Protein AF-A0A2V7YNK2-F1 (afdb_monomer_lite)

Radius of gyration: 13.82 Å; chains: 1; bounding box: 32×31×37 Å

Secondary structure (DSSP, 8-state):
-B--EE--HHHHHHHHHHHHHHHHS-S-EEEEEE-TTEEE--HHHHHHHHHHHTTS-EEEEEEES--HHHHHHHHHHHHHHHHT--SS----EEEESSHHHHHHHHHHHHHHHHHHT-

Foldseek 3Di:
DEDAEEQDLVNLQVVLVVQVVVQVVDPEEEEEYEDQHPHYYDPNSLVSNLVRLLPHRYQEYEYENHDPVRLVSCCVSNVSSQVNDDDDRGYYYHYDHHPVVSVVVRVVSVVVVVVVVD

Sequence (118 aa):
MRLQGTVTVEEAKSINEAHLEYAQDVSHFFYMINLEDLGDLPAAARREASSVLKVLPVRGTVVCNAPLRAKVLAKLLLTAASLFRKGEEGNPILFADSEEEARALIDKRRQHVREAAA

pLDDT: mean 91.76, std 8.7, range [53.31, 98.25]

Structure (mmCIF, N/CA/C/O backbone):
data_AF-A0A2V7YNK2-F1
#
_entry.id   AF-A0A2V7YNK2-F1
#
loop_
_atom_site.group_PDB
_atom_site.id
_atom_site.type_symbol
_atom_site.label_atom_id
_atom_site.label_alt_id
_atom_site.label_comp_id
_atom_site.label_asym_id
_atom_site.label_entity_id
_atom_site.label_seq_id
_atom_site.pdbx_PDB_ins_code
_atom_site.Cartn_x
_atom_site.Cartn_y
_atom_site.Cartn_z
_atom_site.occupancy
_atom_site.B_iso_or_equiv
_atom_site.auth_seq_id
_atom_site.auth_comp_id
_atom_site.auth_asym_id
_atom_site.auth_atom_id
_atom_site.pdbx_PDB_model_num
ATOM 1 N N . MET A 1 1 ? -6.328 -1.332 -4.380 1.00 93.19 1 MET A N 1
ATOM 2 C CA . MET A 1 1 ? -7.271 -1.566 -3.263 1.00 93.19 1 MET A CA 1
ATOM 3 C C . MET A 1 1 ? -7.750 -0.227 -2.711 1.00 93.19 1 MET A C 1
ATOM 5 O O . MET A 1 1 ? -7.028 0.755 -2.862 1.00 93.19 1 MET A O 1
ATOM 9 N N . ARG A 1 2 ? -8.911 -0.185 -2.051 1.00 95.94 2 ARG A N 1
ATOM 10 C CA . ARG A 1 2 ? -9.391 0.976 -1.282 1.00 95.94 2 ARG A CA 1
ATOM 11 C C . ARG A 1 2 ? -9.660 0.527 0.153 1.00 95.94 2 ARG A C 1
ATOM 13 O O . ARG A 1 2 ? -10.288 -0.511 0.329 1.00 95.94 2 ARG A O 1
ATOM 20 N N . LEU A 1 3 ? -9.172 1.276 1.139 1.00 95.62 3 LEU A N 1
ATOM 21 C CA . LEU A 1 3 ? -9.440 1.030 2.560 1.00 95.62 3 LEU A CA 1
ATOM 22 C C . LEU A 1 3 ? -10.319 2.159 3.094 1.00 95.62 3 LEU A C 1
ATOM 24 O O . LEU A 1 3 ? -10.029 3.327 2.843 1.00 95.62 3 LEU A O 1
ATOM 28 N N . GLN A 1 4 ? -11.390 1.803 3.799 1.00 95.62 4 GLN A N 1
ATOM 29 C CA . GLN A 1 4 ? -12.392 2.747 4.292 1.00 95.62 4 GLN A CA 1
ATOM 30 C C . GLN A 1 4 ? -12.745 2.420 5.741 1.00 95.62 4 GLN A C 1
ATOM 32 O O . GLN A 1 4 ? -12.790 1.251 6.118 1.00 95.62 4 GLN A O 1
ATOM 37 N N . GLY A 1 5 ? -13.006 3.449 6.544 1.00 96.50 5 GLY A N 1
ATOM 38 C CA . GLY A 1 5 ? -13.338 3.295 7.955 1.00 96.50 5 GLY A CA 1
ATOM 39 C C . GLY A 1 5 ? -12.171 2.765 8.788 1.00 96.50 5 GLY A C 1
ATOM 40 O O . GLY A 1 5 ? -10.999 3.008 8.486 1.00 96.50 5 GLY A O 1
ATOM 41 N N . THR A 1 6 ? -12.497 2.083 9.881 1.00 96.75 6 THR A N 1
ATOM 42 C CA . THR A 1 6 ? -11.504 1.450 10.751 1.00 96.75 6 THR A CA 1
ATOM 43 C C . THR A 1 6 ? -11.227 0.039 10.266 1.00 96.75 6 THR A C 1
ATOM 45 O O . THR A 1 6 ? -12.121 -0.796 10.307 1.00 96.75 6 THR A O 1
ATOM 48 N N . VAL A 1 7 ? -9.983 -0.236 9.875 1.00 96.56 7 VAL A N 1
ATOM 49 C CA . VAL A 1 7 ? -9.569 -1.579 9.454 1.00 96.56 7 VAL A CA 1
ATOM 50 C C . VAL A 1 7 ? -9.301 -2.437 10.688 1.00 96.56 7 VAL A C 1
ATOM 52 O O . VAL A 1 7 ? -8.388 -2.163 11.472 1.00 96.56 7 VAL A O 1
ATOM 55 N N . THR A 1 8 ? -10.100 -3.478 10.863 1.00 97.19 8 THR A N 1
ATOM 56 C CA . THR A 1 8 ? -9.999 -4.454 11.953 1.00 97.19 8 THR A CA 1
ATOM 57 C C . THR A 1 8 ? -8.810 -5.403 11.771 1.00 97.19 8 THR A C 1
ATOM 59 O O . THR A 1 8 ? -8.127 -5.413 10.743 1.00 97.19 8 THR A O 1
ATOM 62 N N . VAL A 1 9 ? -8.517 -6.211 12.794 1.00 97.38 9 VAL A N 1
ATOM 63 C CA . VAL A 1 9 ? -7.454 -7.226 12.707 1.00 97.38 9 VAL A CA 1
ATOM 64 C C . VAL A 1 9 ? -7.853 -8.328 11.728 1.00 97.38 9 VAL A C 1
ATOM 66 O O . VAL A 1 9 ? -7.021 -8.801 10.961 1.00 97.38 9 VAL A O 1
ATOM 69 N N . GLU A 1 10 ? -9.122 -8.715 11.738 1.00 97.69 10 GLU A N 1
ATOM 70 C CA . GLU A 1 10 ? -9.706 -9.749 10.889 1.00 97.69 10 GLU A CA 1
ATOM 71 C C . GLU A 1 10 ? -9.677 -9.331 9.415 1.00 97.69 10 GLU A C 1
ATOM 73 O O . GLU A 1 10 ? -9.275 -10.115 8.553 1.00 97.69 10 GLU A O 1
ATOM 78 N N . GLU A 1 11 ? -10.004 -8.071 9.121 1.00 97.50 11 GLU A N 1
ATOM 79 C CA . GLU A 1 11 ? -9.855 -7.511 7.774 1.00 97.50 11 GLU A CA 1
ATOM 80 C C . GLU A 1 11 ? -8.385 -7.440 7.365 1.00 97.50 11 GLU A C 1
ATOM 82 O O . GLU A 1 11 ? -8.050 -7.822 6.248 1.00 97.50 11 GLU A O 1
ATOM 87 N N . ALA A 1 12 ? -7.484 -7.018 8.260 1.00 96.38 12 ALA A N 1
ATOM 88 C CA . ALA A 1 12 ? -6.052 -7.002 7.965 1.00 96.38 12 ALA A CA 1
ATOM 89 C C . ALA A 1 12 ? -5.511 -8.405 7.631 1.00 96.38 12 ALA A C 1
ATOM 91 O O . ALA A 1 12 ? -4.729 -8.535 6.690 1.00 96.38 12 ALA A O 1
ATOM 92 N N . LYS A 1 13 ? -5.964 -9.450 8.339 1.00 97.06 13 LYS A N 1
ATOM 93 C CA . LYS A 1 13 ? -5.640 -10.855 8.032 1.00 97.06 13 LYS A CA 1
ATOM 94 C C . LYS A 1 13 ? -6.187 -11.282 6.677 1.00 97.06 13 LYS A C 1
ATOM 96 O O . LYS A 1 13 ? -5.432 -11.783 5.855 1.00 97.06 13 LYS A O 1
ATOM 101 N N . SER A 1 14 ? -7.461 -11.003 6.416 1.00 97.25 14 SER A N 1
ATOM 102 C CA . SER A 1 14 ? -8.110 -11.362 5.147 1.00 97.25 14 SER A CA 1
ATOM 103 C C . SER A 1 14 ? -7.417 -10.689 3.954 1.00 97.25 14 SER A C 1
ATOM 105 O O . SER A 1 14 ? -7.164 -11.307 2.923 1.00 97.25 14 SER A O 1
ATOM 107 N N . ILE A 1 15 ? -7.039 -9.417 4.111 1.00 95.81 15 ILE A N 1
ATOM 108 C CA . ILE A 1 15 ? -6.264 -8.663 3.121 1.00 95.81 15 ILE A CA 1
ATOM 109 C C . ILE A 1 15 ? -4.880 -9.296 2.926 1.00 95.81 15 ILE A C 1
ATOM 111 O O . ILE A 1 15 ? -4.407 -9.425 1.799 1.00 95.81 15 ILE A O 1
ATOM 115 N N . ASN A 1 16 ? -4.205 -9.670 4.010 1.00 95.44 16 ASN A N 1
ATOM 116 C CA . ASN A 1 16 ? -2.901 -10.324 3.966 1.00 95.44 16 ASN A CA 1
ATOM 117 C C . ASN A 1 16 ? -2.946 -11.675 3.241 1.00 95.44 16 ASN A C 1
ATOM 119 O O . ASN A 1 16 ? -2.093 -11.928 2.393 1.00 95.44 16 ASN A O 1
ATOM 123 N N . GLU A 1 17 ? -3.941 -12.506 3.541 1.00 97.12 17 GLU A N 1
ATOM 124 C CA . GLU A 1 17 ? -4.169 -13.798 2.890 1.00 97.12 17 GLU A CA 1
ATOM 125 C C . GLU A 1 17 ? -4.372 -13.622 1.383 1.00 97.12 17 GLU A C 1
ATOM 127 O O . GLU A 1 17 ? -3.651 -14.239 0.601 1.00 97.12 17 GLU A O 1
ATOM 132 N N . ALA A 1 18 ? -5.232 -12.685 0.972 1.00 95.81 18 ALA A N 1
ATOM 133 C CA . ALA A 1 18 ? -5.457 -12.388 -0.443 1.00 95.81 18 ALA A CA 1
ATOM 134 C C . ALA A 1 18 ? -4.178 -11.922 -1.166 1.00 95.81 18 ALA A C 1
ATOM 136 O O . ALA A 1 18 ? -3.941 -12.272 -2.322 1.00 95.81 18 ALA A O 1
ATOM 137 N N . HIS A 1 19 ? -3.321 -11.141 -0.499 1.00 95.44 19 HIS A N 1
ATOM 138 C CA . HIS A 1 19 ? -2.040 -10.740 -1.085 1.00 95.44 19 HIS A CA 1
ATOM 139 C C . HIS A 1 19 ? -1.041 -11.888 -1.187 1.00 95.44 19 HIS A C 1
ATOM 141 O O . HIS A 1 19 ? -0.284 -11.931 -2.154 1.00 95.44 19 HIS A O 1
ATOM 147 N N . LEU A 1 20 ? -1.000 -12.777 -0.193 1.00 95.50 20 LEU A N 1
ATOM 148 C CA . LEU A 1 20 ? -0.128 -13.950 -0.210 1.00 95.50 20 LEU A CA 1
ATOM 149 C C . LEU A 1 20 ? -0.545 -14.930 -1.302 1.00 95.50 20 LEU A C 1
ATOM 151 O O . LEU A 1 20 ? 0.327 -15.442 -1.992 1.00 95.50 20 LEU A O 1
ATOM 155 N N . GLU A 1 21 ? -1.847 -15.159 -1.468 1.00 96.62 21 GLU A N 1
ATOM 156 C CA . GLU A 1 21 ? -2.399 -15.977 -2.548 1.00 96.62 21 GLU A CA 1
ATOM 157 C C . GLU A 1 21 ? -2.022 -15.386 -3.908 1.00 96.62 21 GLU A C 1
ATOM 159 O O . GLU A 1 21 ? -1.348 -16.040 -4.696 1.00 96.62 21 GLU A O 1
ATOM 164 N N . TYR A 1 22 ? -2.309 -14.100 -4.131 1.00 94.81 22 TYR A N 1
ATOM 165 C CA . TYR A 1 22 ? -1.953 -13.424 -5.380 1.00 94.81 22 TYR A CA 1
ATOM 166 C C . TYR A 1 22 ? -0.444 -13.447 -5.679 1.00 94.81 22 TYR A C 1
ATOM 168 O O . TYR A 1 22 ? -0.031 -13.546 -6.833 1.00 94.81 22 TYR A O 1
ATOM 176 N N . ALA A 1 23 ? 0.399 -13.353 -4.647 1.00 94.00 23 ALA A N 1
ATOM 177 C CA . ALA A 1 23 ? 1.851 -13.359 -4.797 1.00 94.00 23 ALA A CA 1
ATOM 178 C C . ALA A 1 23 ? 2.421 -14.706 -5.270 1.00 94.00 23 ALA A C 1
ATOM 180 O O . ALA A 1 23 ? 3.565 -14.730 -5.718 1.00 94.00 23 ALA A O 1
ATOM 181 N N . GLN A 1 24 ? 1.672 -15.807 -5.167 1.00 94.81 24 GLN A N 1
ATOM 182 C CA . GLN A 1 24 ? 2.128 -17.121 -5.636 1.00 94.81 24 GLN A CA 1
ATOM 183 C C . GLN A 1 24 ? 2.189 -17.194 -7.165 1.00 94.81 24 GLN A C 1
ATOM 185 O O . GLN A 1 24 ? 3.052 -17.881 -7.709 1.00 94.81 24 GLN A O 1
ATOM 190 N N . ASP A 1 25 ? 1.328 -16.441 -7.850 1.00 94.50 25 ASP A N 1
ATOM 191 C CA . ASP A 1 25 ? 1.161 -16.514 -9.305 1.00 94.50 25 ASP A CA 1
ATOM 192 C C . ASP A 1 25 ? 2.025 -15.508 -10.078 1.00 94.50 25 ASP A C 1
ATOM 194 O O . ASP A 1 25 ? 2.054 -15.513 -11.311 1.00 94.50 25 ASP A O 1
ATOM 198 N N . VAL A 1 26 ? 2.722 -14.606 -9.379 1.00 93.56 26 VAL A N 1
ATOM 199 C CA . VAL A 1 26 ? 3.457 -13.501 -10.006 1.00 93.56 26 VAL A CA 1
ATOM 200 C C . VAL A 1 26 ? 4.856 -13.347 -9.425 1.00 93.56 26 VAL A C 1
ATOM 202 O O . VAL A 1 26 ? 5.068 -13.412 -8.219 1.00 93.56 26 VAL A O 1
ATOM 205 N N . SER A 1 27 ? 5.834 -13.047 -10.284 1.00 91.44 27 SER A N 1
ATOM 206 C CA . SER A 1 27 ? 7.203 -12.753 -9.829 1.00 91.44 27 SER A CA 1
ATOM 207 C C . SER A 1 27 ? 7.277 -11.472 -8.998 1.00 91.44 27 SER A C 1
ATOM 209 O O . SER A 1 27 ? 8.140 -11.334 -8.134 1.00 91.44 27 SER A O 1
ATOM 211 N N . HIS A 1 28 ? 6.384 -10.523 -9.280 1.00 92.62 28 HIS A N 1
ATOM 212 C CA . HIS A 1 28 ? 6.229 -9.279 -8.547 1.00 92.62 28 HIS A CA 1
ATOM 213 C C . HIS A 1 28 ? 4.906 -8.594 -8.877 1.00 92.62 28 HIS A C 1
ATOM 215 O O . HIS A 1 28 ? 4.263 -8.887 -9.884 1.00 92.62 28 HIS A O 1
ATOM 221 N N . PHE A 1 29 ? 4.536 -7.611 -8.058 1.00 94.12 29 PHE A N 1
ATOM 222 C CA . PHE A 1 29 ? 3.391 -6.749 -8.338 1.00 94.12 29 PHE A CA 1
ATOM 223 C C . PHE A 1 29 ? 3.555 -5.334 -7.777 1.00 94.12 29 PHE A C 1
ATOM 225 O O . PHE A 1 29 ? 4.563 -4.981 -7.161 1.00 94.12 29 PHE A O 1
ATOM 232 N N . PHE A 1 30 ? 2.550 -4.497 -8.027 1.00 94.94 30 PHE A N 1
ATOM 233 C CA . PHE A 1 30 ? 2.539 -3.082 -7.675 1.00 94.94 30 PHE A CA 1
ATOM 234 C C . PHE A 1 30 ? 1.286 -2.745 -6.874 1.00 94.94 30 PHE A C 1
ATOM 236 O O . PHE A 1 30 ? 0.192 -3.204 -7.205 1.00 94.94 30 PHE A O 1
ATOM 243 N N . TYR A 1 31 ? 1.435 -1.909 -5.852 1.00 95.12 31 TYR A N 1
ATOM 244 C CA . TYR A 1 31 ? 0.316 -1.414 -5.068 1.00 95.12 31 TYR A CA 1
ATOM 245 C C . TYR A 1 31 ? -0.187 -0.071 -5.566 1.00 95.12 31 TYR A C 1
ATOM 247 O O . TYR A 1 31 ? 0.571 0.886 -5.688 1.00 95.12 31 TYR A O 1
ATOM 255 N N . MET A 1 32 ? -1.501 0.008 -5.730 1.00 97.19 32 MET A N 1
ATOM 256 C CA . MET A 1 32 ? -2.242 1.261 -5.758 1.00 97.19 32 MET A CA 1
ATOM 257 C C . MET A 1 32 ? -3.267 1.216 -4.625 1.00 97.19 32 MET A C 1
ATOM 259 O O . MET A 1 32 ? -4.116 0.316 -4.592 1.00 97.19 32 MET A O 1
ATOM 263 N N . ILE A 1 33 ? -3.147 2.129 -3.663 1.00 96.75 33 ILE A N 1
ATOM 264 C CA . ILE A 1 33 ? -3.924 2.127 -2.420 1.00 96.75 33 ILE A CA 1
ATOM 265 C C . ILE A 1 33 ? -4.652 3.460 -2.295 1.00 96.75 33 ILE A C 1
ATOM 267 O O . ILE A 1 33 ? -4.022 4.498 -2.120 1.00 96.75 33 ILE A O 1
ATOM 271 N N . ASN A 1 34 ? -5.977 3.425 -2.346 1.00 97.81 34 ASN A N 1
ATOM 272 C CA . ASN A 1 34 ? -6.798 4.586 -2.038 1.00 97.81 34 ASN A CA 1
ATOM 273 C C . ASN A 1 34 ? -7.125 4.591 -0.535 1.00 97.81 34 ASN A C 1
ATOM 275 O O . ASN A 1 34 ? -7.649 3.596 -0.025 1.00 97.81 34 ASN A O 1
ATOM 279 N N . LEU A 1 35 ? -6.783 5.683 0.156 1.00 97.38 35 LEU A N 1
ATOM 280 C CA . LEU A 1 35 ? -6.995 5.859 1.602 1.00 97.38 35 LEU A CA 1
ATOM 281 C C . LEU A 1 35 ? -7.849 7.091 1.936 1.00 97.38 35 LEU A C 1
ATOM 283 O O . LEU A 1 35 ? -7.730 7.620 3.039 1.00 97.38 35 LEU A O 1
ATOM 287 N N . GLU A 1 36 ? -8.661 7.564 0.991 1.00 97.62 36 GLU A N 1
ATOM 288 C CA . GLU A 1 36 ? -9.513 8.753 1.138 1.00 97.62 36 GLU A CA 1
ATOM 289 C C . GLU A 1 36 ? -10.336 8.738 2.424 1.00 97.62 36 GLU A C 1
ATOM 291 O O . GLU A 1 36 ? -10.246 9.660 3.232 1.00 97.62 36 GLU A O 1
ATOM 296 N N . ASP A 1 37 ? -11.027 7.626 2.662 1.00 97.06 37 ASP A N 1
ATOM 297 C CA . ASP A 1 37 ? -11.929 7.465 3.801 1.00 97.06 37 ASP A CA 1
ATOM 298 C C . ASP A 1 37 ? -11.333 6.581 4.899 1.00 97.06 37 ASP A C 1
ATOM 300 O O . ASP A 1 37 ? -12.068 5.931 5.647 1.00 97.06 37 ASP A O 1
ATOM 304 N N . LEU A 1 38 ? -10.002 6.493 4.999 1.00 96.38 38 LEU A N 1
ATOM 305 C CA . LEU A 1 38 ? -9.381 5.720 6.071 1.00 96.38 38 LEU A CA 1
ATOM 306 C C . LEU A 1 38 ? -9.641 6.409 7.419 1.00 96.38 38 LEU A C 1
ATOM 308 O O . LEU A 1 38 ? -9.109 7.486 7.693 1.00 96.38 38 LEU A O 1
ATOM 312 N N . GLY A 1 39 ? -10.409 5.748 8.282 1.00 93.88 39 GLY A N 1
ATOM 313 C CA . GLY A 1 39 ? -10.696 6.205 9.638 1.00 93.88 39 GLY A CA 1
ATOM 314 C C . GLY A 1 39 ? -9.536 5.919 10.588 1.00 93.88 39 GLY A C 1
ATOM 315 O O . GLY A 1 39 ? -8.881 6.838 11.086 1.00 93.88 39 GLY A O 1
ATOM 316 N N . ASP A 1 40 ? -9.261 4.637 10.834 1.00 92.81 40 ASP A N 1
ATOM 317 C CA . ASP A 1 40 ? -8.141 4.217 11.675 1.00 92.81 40 ASP A CA 1
ATOM 318 C C . ASP A 1 40 ? -7.576 2.853 11.265 1.00 92.81 40 ASP A C 1
ATOM 320 O O . ASP A 1 40 ? -8.232 2.028 10.632 1.00 92.81 40 ASP A O 1
ATOM 324 N N . LEU A 1 41 ? -6.329 2.612 11.655 1.00 93.31 41 LEU A N 1
ATOM 325 C CA . LEU A 1 41 ? -5.672 1.318 11.521 1.00 93.31 41 LEU A CA 1
ATOM 326 C C . LEU A 1 41 ? -5.017 1.013 12.877 1.00 93.31 41 LEU A C 1
ATOM 328 O O . LEU A 1 41 ? -3.882 1.443 13.132 1.00 93.31 41 LEU A O 1
ATOM 332 N N . PRO A 1 42 ? -5.731 0.317 13.781 1.00 95.12 42 PRO A N 1
ATOM 333 C CA . PRO A 1 42 ? -5.275 0.054 15.138 1.00 95.12 42 PRO A CA 1
ATOM 334 C C . PRO A 1 42 ? -3.919 -0.653 15.176 1.00 95.12 42 PRO A C 1
ATOM 336 O O . PRO A 1 42 ? -3.521 -1.361 14.252 1.00 95.12 42 PRO A O 1
ATOM 339 N N . ALA A 1 43 ? -3.185 -0.517 16.284 1.00 94.56 43 ALA A N 1
ATOM 340 C CA . ALA A 1 43 ? -1.845 -1.101 16.431 1.00 94.56 43 ALA A CA 1
ATOM 341 C C . ALA A 1 43 ? -1.782 -2.618 16.163 1.00 94.56 43 ALA A C 1
ATOM 343 O O . ALA A 1 43 ? -0.768 -3.108 15.671 1.00 94.56 43 ALA A O 1
ATOM 344 N N . ALA A 1 44 ? -2.843 -3.365 16.477 1.00 95.00 44 ALA A N 1
ATOM 345 C CA . ALA A 1 44 ? -2.928 -4.787 16.153 1.00 95.00 44 ALA A CA 1
ATOM 346 C C . ALA A 1 44 ? -3.029 -5.028 14.634 1.00 95.00 44 ALA A C 1
ATOM 348 O O . ALA A 1 44 ? -2.219 -5.778 14.097 1.00 95.00 44 ALA A O 1
ATOM 349 N N . ALA A 1 45 ? -3.909 -4.309 13.930 1.00 94.69 45 ALA A N 1
ATOM 350 C CA . ALA A 1 45 ? -4.037 -4.390 12.473 1.00 94.69 45 ALA A CA 1
ATOM 351 C C . ALA A 1 45 ? -2.759 -3.924 11.745 1.00 94.69 45 ALA A C 1
ATOM 353 O O . ALA A 1 45 ? -2.341 -4.522 10.758 1.00 94.69 45 ALA A O 1
ATOM 354 N N . ARG A 1 46 ? -2.054 -2.914 12.278 1.00 93.62 46 ARG A N 1
ATOM 355 C CA . ARG A 1 46 ? -0.740 -2.484 11.755 1.00 93.62 46 ARG A CA 1
ATOM 356 C C . ARG A 1 46 ? 0.318 -3.575 11.854 1.00 93.62 46 ARG A C 1
ATOM 358 O O . ARG A 1 46 ? 1.114 -3.733 10.928 1.00 93.62 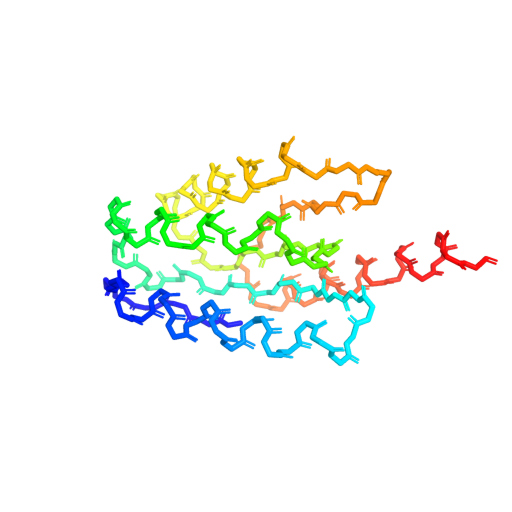46 ARG A O 1
ATOM 365 N N . ARG A 1 47 ? 0.353 -4.296 12.980 1.00 92.31 47 ARG A N 1
ATOM 366 C CA . ARG A 1 47 ? 1.275 -5.423 13.186 1.00 92.31 47 ARG A CA 1
ATOM 367 C C . ARG A 1 47 ? 0.976 -6.552 12.211 1.00 92.31 47 ARG A C 1
ATOM 369 O O . ARG A 1 47 ? 1.910 -7.059 11.599 1.00 92.31 47 ARG A O 1
ATOM 376 N N . GLU A 1 48 ? -0.305 -6.858 12.031 1.00 94.12 48 GLU A N 1
ATOM 377 C CA . GLU A 1 48 ? -0.774 -7.838 11.057 1.00 94.12 48 GLU A CA 1
ATOM 378 C C . GLU A 1 48 ? -0.313 -7.464 9.643 1.00 94.12 48 GLU A C 1
ATOM 380 O O . GLU A 1 48 ? 0.488 -8.186 9.052 1.00 94.12 48 GLU A O 1
ATOM 385 N N . ALA A 1 49 ? -0.674 -6.278 9.144 1.00 90.81 49 ALA A N 1
ATOM 386 C CA . ALA A 1 49 ? -0.258 -5.800 7.822 1.00 90.81 49 ALA A CA 1
ATOM 387 C C . ALA A 1 49 ? 1.276 -5.818 7.634 1.00 90.81 49 ALA A C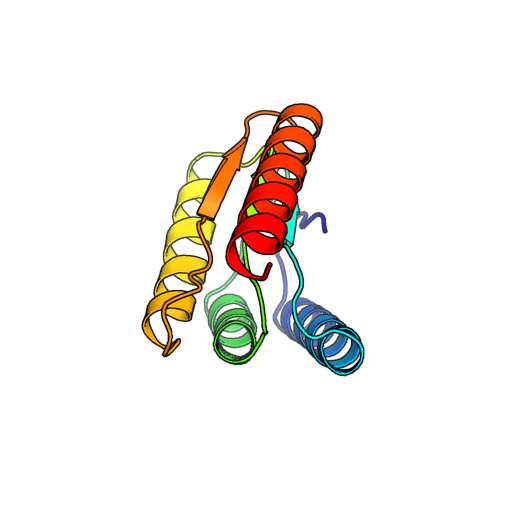 1
ATOM 389 O O . ALA A 1 49 ? 1.794 -6.229 6.596 1.00 90.81 49 ALA A O 1
ATOM 390 N N . SER A 1 50 ? 2.033 -5.419 8.661 1.00 88.44 50 SER A N 1
ATOM 391 C CA . SER A 1 50 ? 3.503 -5.385 8.603 1.00 88.44 50 SER A CA 1
ATOM 392 C C . SER A 1 50 ? 4.154 -6.770 8.538 1.00 88.44 50 SER A C 1
ATOM 394 O O . SER A 1 50 ? 5.312 -6.861 8.127 1.00 88.44 50 SER A O 1
ATOM 396 N N . SER A 1 51 ? 3.475 -7.833 8.979 1.00 88.69 51 SER A N 1
ATOM 397 C CA . SER A 1 51 ? 4.034 -9.191 8.979 1.00 88.69 51 SER A CA 1
ATOM 398 C C . SER A 1 51 ? 4.202 -9.727 7.553 1.00 88.69 51 SER A C 1
ATOM 400 O O . SER A 1 51 ? 5.267 -10.242 7.211 1.00 88.69 51 SER A O 1
ATOM 402 N N . VAL A 1 52 ? 3.207 -9.487 6.697 1.00 88.56 52 VAL A N 1
ATOM 403 C CA . VAL A 1 52 ? 3.158 -9.981 5.317 1.00 88.56 52 VAL A CA 1
ATOM 404 C C . VAL A 1 52 ? 3.885 -9.056 4.342 1.00 88.56 52 VAL A C 1
ATOM 406 O O . VAL A 1 52 ? 4.602 -9.527 3.461 1.00 88.56 52 VAL A O 1
ATOM 409 N N . LEU A 1 53 ? 3.827 -7.733 4.530 1.00 86.69 53 LEU A N 1
ATOM 410 C CA . LEU A 1 53 ? 4.502 -6.778 3.633 1.00 86.69 53 LEU A CA 1
ATOM 411 C C . LEU A 1 53 ? 6.019 -7.003 3.486 1.00 86.69 53 LEU A C 1
ATOM 413 O O . LEU A 1 53 ? 6.606 -6.580 2.485 1.00 86.69 53 LEU A O 1
ATOM 417 N N . LYS A 1 54 ? 6.658 -7.662 4.458 1.00 85.31 54 LYS A N 1
ATOM 418 C CA . LYS A 1 54 ? 8.087 -8.010 4.421 1.00 85.31 54 LYS A CA 1
ATOM 419 C C . LYS A 1 54 ? 8.419 -9.079 3.381 1.00 85.31 54 LYS A C 1
ATOM 421 O O . LYS A 1 54 ? 9.528 -9.057 2.858 1.00 85.31 54 LYS A O 1
ATOM 426 N N . VAL A 1 55 ? 7.483 -9.983 3.092 1.00 87.50 55 VAL A N 1
ATOM 427 C CA . VAL A 1 55 ? 7.702 -11.132 2.197 1.00 87.50 55 VAL A CA 1
ATOM 428 C C . VAL A 1 55 ? 7.077 -10.947 0.816 1.00 87.50 55 VAL A C 1
ATOM 430 O O . VAL A 1 55 ? 7.461 -11.638 -0.120 1.00 87.50 55 VAL A O 1
ATOM 433 N N . LEU A 1 56 ? 6.148 -9.999 0.660 1.00 90.75 56 LEU A N 1
ATOM 434 C CA . LEU A 1 56 ? 5.500 -9.753 -0.627 1.00 90.75 56 LEU A CA 1
ATOM 435 C C . LEU A 1 56 ? 6.471 -9.153 -1.665 1.00 90.75 56 LEU A C 1
ATOM 437 O O . LEU A 1 56 ? 7.157 -8.168 -1.354 1.00 90.75 56 LEU A O 1
ATOM 441 N N . PRO A 1 57 ? 6.460 -9.633 -2.923 1.00 91.31 57 PRO A N 1
ATOM 442 C CA . PRO A 1 57 ? 7.320 -9.141 -3.999 1.00 91.31 57 PRO A CA 1
ATOM 443 C C . PRO A 1 57 ? 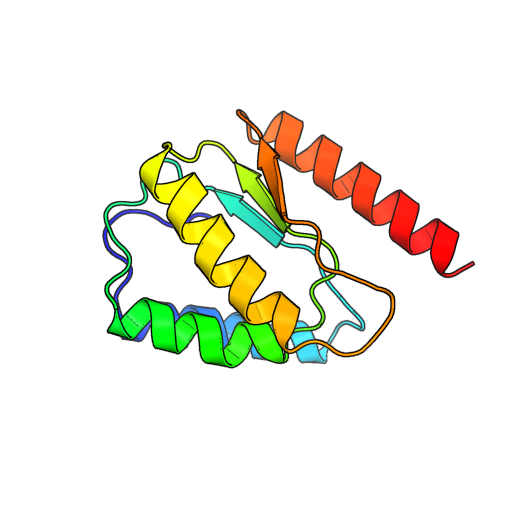6.795 -7.824 -4.612 1.00 91.31 57 PRO A C 1
ATOM 445 O O . PRO A 1 57 ? 6.573 -7.696 -5.814 1.00 91.31 57 PRO A O 1
ATOM 448 N N . VAL A 1 58 ? 6.568 -6.804 -3.777 1.00 91.56 58 VAL A N 1
ATOM 449 C CA . VAL A 1 58 ? 6.037 -5.499 -4.218 1.00 91.56 58 VAL A CA 1
ATOM 450 C C . VAL A 1 58 ? 7.153 -4.624 -4.783 1.00 91.56 58 VAL A C 1
ATOM 452 O O . VAL A 1 58 ? 8.146 -4.397 -4.094 1.00 91.56 58 VAL A O 1
ATOM 455 N N . ARG A 1 59 ? 6.972 -4.049 -5.974 1.00 92.44 59 ARG A N 1
ATOM 456 C CA . ARG A 1 59 ? 8.009 -3.267 -6.684 1.00 92.44 59 ARG A CA 1
ATOM 457 C C . ARG A 1 59 ? 7.687 -1.792 -6.871 1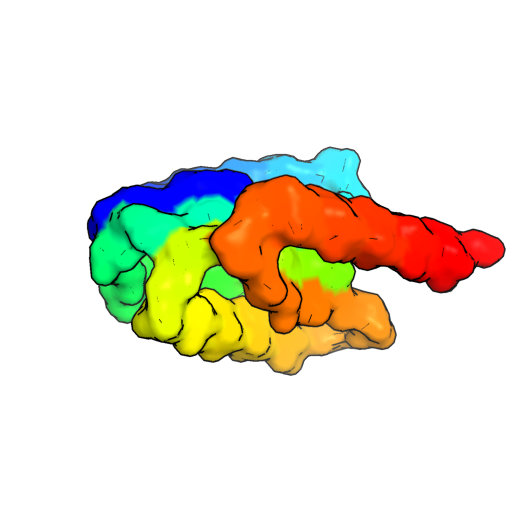.00 92.44 59 ARG A C 1
ATOM 459 O O . ARG A 1 59 ? 8.446 -1.044 -7.489 1.00 92.44 59 ARG A O 1
ATOM 466 N N . GLY A 1 60 ? 6.581 -1.352 -6.299 1.00 93.06 60 GLY A N 1
ATOM 467 C CA . GLY A 1 60 ? 6.188 0.044 -6.219 1.00 93.06 60 GLY A CA 1
ATOM 468 C C . GLY A 1 60 ? 4.845 0.164 -5.526 1.00 93.06 60 GLY A C 1
ATOM 469 O O . GLY A 1 60 ? 3.981 -0.696 -5.695 1.00 93.06 60 GLY A O 1
ATOM 470 N N . THR A 1 61 ? 4.685 1.223 -4.741 1.00 95.50 61 THR A N 1
ATOM 471 C CA . THR A 1 61 ? 3.446 1.536 -4.038 1.00 95.50 61 THR A CA 1
ATOM 472 C C . THR A 1 61 ? 3.081 2.984 -4.305 1.00 95.50 61 THR A C 1
ATOM 474 O O . THR A 1 61 ? 3.877 3.885 -4.047 1.00 95.50 61 THR A O 1
ATOM 477 N N . VAL A 1 62 ? 1.867 3.211 -4.787 1.00 97.75 62 VAL A N 1
ATOM 478 C CA . VAL A 1 62 ? 1.285 4.542 -4.926 1.00 97.75 62 VAL A CA 1
ATOM 479 C C . VAL A 1 62 ? 0.060 4.625 -4.029 1.00 97.75 62 VAL A C 1
ATOM 481 O O . VAL A 1 62 ? -0.832 3.779 -4.092 1.00 97.75 62 VAL A O 1
ATOM 484 N N . VAL A 1 63 ? 0.034 5.636 -3.170 1.00 97.62 63 VAL A N 1
ATOM 485 C CA . VAL A 1 63 ? -1.086 5.928 -2.277 1.00 97.62 63 VAL A 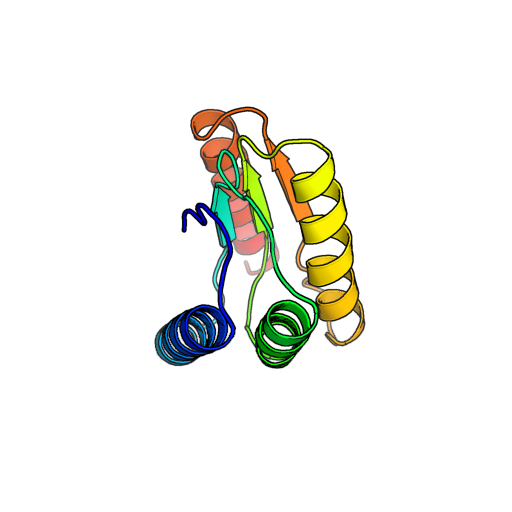CA 1
ATOM 486 C C . VAL A 1 63 ? -1.808 7.166 -2.798 1.00 97.62 63 VAL A C 1
ATOM 488 O O . VAL A 1 63 ? -1.173 8.203 -2.975 1.00 97.62 63 VAL A O 1
ATOM 491 N N . CYS A 1 64 ? -3.115 7.077 -3.029 1.00 98.19 64 CYS A N 1
ATOM 492 C CA . CYS A 1 64 ? -3.913 8.170 -3.583 1.00 98.19 64 CYS A CA 1
ATOM 493 C C . CYS A 1 64 ? -5.037 8.628 -2.655 1.00 98.19 64 CYS A C 1
ATOM 495 O O . CYS A 1 64 ? -5.471 7.884 -1.768 1.00 98.19 64 CYS A O 1
ATOM 497 N N . ASN A 1 65 ? -5.457 9.882 -2.852 1.00 97.62 65 ASN A N 1
ATOM 498 C CA . ASN A 1 65 ? -6.524 10.584 -2.125 1.00 97.62 65 ASN A CA 1
ATOM 499 C C . ASN A 1 65 ? -6.362 10.584 -0.596 1.00 97.62 65 ASN A C 1
ATOM 501 O O . ASN A 1 65 ? -7.299 10.869 0.136 1.00 97.62 65 ASN A O 1
ATOM 505 N N . ALA A 1 66 ? -5.180 10.253 -0.081 1.00 96.38 66 ALA A N 1
ATOM 506 C CA . ALA A 1 66 ? -4.999 10.025 1.341 1.00 96.38 66 ALA A CA 1
ATOM 507 C C . ALA A 1 66 ? -4.929 11.354 2.119 1.00 96.38 66 ALA A C 1
ATOM 509 O O . ALA A 1 66 ? -4.093 12.205 1.787 1.00 96.38 66 ALA A O 1
ATOM 510 N N . PRO A 1 67 ? -5.698 11.532 3.209 1.00 95.56 67 PRO A N 1
ATOM 511 C CA . PRO A 1 67 ? -5.489 12.651 4.120 1.00 95.56 67 PRO A CA 1
ATOM 512 C C . PRO A 1 67 ? -4.103 12.555 4.776 1.00 95.56 67 PRO A C 1
ATOM 514 O O . PRO A 1 67 ? -3.516 11.473 4.876 1.00 95.56 67 PRO A O 1
ATOM 517 N N . LEU A 1 68 ? -3.564 13.675 5.273 1.00 95.06 68 LEU A N 1
ATOM 518 C CA . LEU A 1 68 ? -2.188 13.747 5.794 1.00 95.06 68 LEU A CA 1
ATOM 519 C C . LEU A 1 68 ? -1.880 12.664 6.844 1.00 95.06 68 LEU A C 1
ATOM 521 O O . LEU A 1 68 ? -0.834 12.018 6.775 1.00 95.06 68 LEU A O 1
ATOM 525 N N . ARG A 1 69 ? -2.811 12.412 7.775 1.00 94.00 69 ARG A N 1
ATOM 526 C CA . ARG A 1 69 ? -2.677 11.350 8.787 1.00 94.00 69 ARG A CA 1
ATOM 527 C C . ARG A 1 69 ? -2.482 9.973 8.142 1.00 94.00 69 ARG A C 1
ATOM 529 O O . ARG A 1 69 ? -1.594 9.230 8.558 1.00 94.00 69 ARG A O 1
ATOM 536 N N . ALA A 1 70 ? -3.272 9.650 7.118 1.00 95.44 70 ALA A N 1
ATOM 537 C CA . ALA A 1 70 ? -3.164 8.393 6.384 1.00 95.44 70 ALA A CA 1
ATOM 538 C C . ALA A 1 70 ? -1.870 8.327 5.555 1.00 95.44 70 ALA A C 1
ATOM 540 O O . ALA A 1 70 ? -1.208 7.290 5.566 1.00 95.44 70 ALA A O 1
ATOM 541 N N . LYS A 1 71 ? -1.450 9.436 4.916 1.00 95.31 71 LYS A N 1
ATOM 542 C CA . LYS A 1 71 ? -0.166 9.530 4.190 1.00 95.31 71 LYS A CA 1
ATOM 543 C C . LYS A 1 71 ? 1.014 9.197 5.113 1.00 95.31 71 LYS A C 1
ATOM 545 O O . LYS A 1 71 ? 1.826 8.329 4.787 1.00 95.31 71 LYS A O 1
ATOM 550 N N . VAL A 1 72 ? 1.080 9.826 6.291 1.00 94.50 72 VAL A N 1
ATOM 551 C CA . VAL A 1 72 ? 2.136 9.571 7.289 1.00 94.50 72 VAL A CA 1
ATOM 552 C C . VAL A 1 72 ? 2.099 8.121 7.759 1.00 94.50 72 VAL A C 1
ATOM 554 O O . VAL A 1 72 ? 3.133 7.451 7.780 1.00 94.50 72 VAL A O 1
ATOM 557 N N . LEU A 1 73 ? 0.913 7.610 8.095 1.00 93.00 73 LEU A N 1
ATOM 558 C CA . LEU A 1 73 ? 0.772 6.247 8.589 1.00 93.00 73 LEU A CA 1
ATOM 559 C C . LEU A 1 73 ? 1.218 5.204 7.555 1.00 93.00 73 LEU A C 1
ATOM 561 O O . LEU A 1 73 ? 2.009 4.316 7.881 1.00 93.00 73 LEU A O 1
ATOM 565 N N . ALA A 1 74 ? 0.751 5.335 6.312 1.00 93.31 74 ALA A N 1
ATOM 566 C CA . ALA A 1 74 ? 1.135 4.464 5.210 1.00 93.31 74 ALA A CA 1
ATOM 567 C C . ALA A 1 74 ? 2.644 4.534 4.954 1.00 93.31 74 ALA A C 1
ATOM 569 O O . ALA A 1 74 ? 3.290 3.493 4.830 1.00 93.31 74 ALA A O 1
ATOM 570 N N . LYS A 1 75 ? 3.234 5.741 4.948 1.00 93.00 75 LYS A N 1
ATOM 571 C CA . LYS A 1 75 ? 4.681 5.913 4.766 1.00 93.00 75 LYS A CA 1
ATOM 572 C C . LYS A 1 75 ? 5.466 5.169 5.838 1.00 93.00 75 LYS A C 1
ATOM 574 O O . LYS A 1 75 ? 6.382 4.436 5.483 1.00 93.00 75 LYS A O 1
ATOM 579 N N . LEU A 1 76 ? 5.115 5.326 7.115 1.00 91.94 76 LEU A N 1
ATOM 580 C CA . LEU A 1 76 ? 5.816 4.668 8.221 1.00 91.94 76 LEU A CA 1
ATOM 581 C C . LEU A 1 76 ? 5.738 3.142 8.112 1.00 91.94 76 LEU A C 1
ATOM 583 O O . LEU A 1 76 ? 6.762 2.467 8.194 1.00 91.94 76 LEU A O 1
ATOM 587 N N . LEU A 1 77 ? 4.540 2.605 7.875 1.00 90.75 77 LEU A N 1
ATOM 588 C CA . LEU A 1 77 ? 4.299 1.165 7.815 1.00 90.75 77 LEU A CA 1
ATOM 589 C C . LEU A 1 77 ? 5.001 0.512 6.611 1.00 90.75 77 LEU A C 1
ATOM 591 O O . LEU A 1 77 ? 5.722 -0.474 6.765 1.00 90.75 77 LEU A O 1
ATOM 595 N N . LEU A 1 78 ? 4.855 1.097 5.419 1.00 90.25 78 LEU A N 1
ATOM 596 C CA . LEU A 1 78 ? 5.468 0.585 4.191 1.00 90.25 78 LEU A CA 1
ATOM 597 C C . LEU A 1 78 ? 6.994 0.754 4.196 1.00 90.25 78 LEU A C 1
ATOM 599 O O . LEU A 1 78 ? 7.712 -0.133 3.733 1.00 90.25 78 LEU A O 1
ATOM 603 N N . THR A 1 79 ? 7.506 1.860 4.750 1.00 88.38 79 THR A N 1
ATOM 604 C CA . THR A 1 79 ? 8.958 2.073 4.873 1.00 88.38 79 THR A CA 1
ATOM 605 C C . THR A 1 79 ? 9.556 1.064 5.847 1.00 88.38 79 THR A C 1
ATOM 607 O O . THR A 1 79 ? 10.558 0.435 5.518 1.00 88.38 79 THR A O 1
ATOM 610 N N . ALA A 1 80 ? 8.916 0.825 6.996 1.00 85.62 80 ALA A N 1
ATOM 611 C CA . ALA A 1 80 ? 9.369 -0.191 7.940 1.00 85.62 80 ALA A CA 1
ATOM 612 C C . ALA A 1 80 ? 9.440 -1.583 7.293 1.00 85.62 80 ALA A C 1
ATOM 614 O O . ALA A 1 80 ? 10.427 -2.285 7.483 1.00 85.62 80 ALA A O 1
ATOM 615 N N . ALA A 1 81 ? 8.451 -1.964 6.478 1.00 82.50 81 ALA A N 1
ATOM 616 C CA . ALA A 1 81 ? 8.495 -3.221 5.731 1.00 82.50 81 ALA A CA 1
ATOM 617 C C . ALA A 1 81 ? 9.647 -3.264 4.710 1.00 82.50 81 ALA A C 1
ATOM 619 O O . ALA A 1 81 ? 10.287 -4.303 4.555 1.00 82.50 81 ALA A O 1
ATOM 620 N N . SER A 1 82 ? 9.941 -2.140 4.048 1.00 79.31 82 SER A N 1
ATOM 621 C CA . SER A 1 82 ? 11.027 -2.053 3.064 1.00 79.31 82 SER A CA 1
ATOM 622 C C . SER A 1 82 ? 12.424 -2.220 3.671 1.00 79.31 82 SER A C 1
ATOM 624 O O . SER A 1 82 ? 13.284 -2.799 3.016 1.00 79.31 82 SER A O 1
ATOM 626 N N . LEU A 1 83 ? 12.635 -1.815 4.933 1.00 80.38 83 LEU A N 1
ATOM 627 C CA . LEU A 1 83 ? 13.922 -1.969 5.632 1.00 80.38 83 LEU A CA 1
ATOM 628 C C . LEU A 1 83 ? 14.353 -3.433 5.793 1.00 80.38 83 LEU A C 1
ATOM 630 O O . LEU A 1 83 ? 15.539 -3.715 5.931 1.00 80.38 83 LEU A O 1
ATOM 634 N N . PHE A 1 84 ? 13.399 -4.366 5.795 1.00 74.31 84 PHE A N 1
ATOM 635 C CA . PHE A 1 84 ? 13.6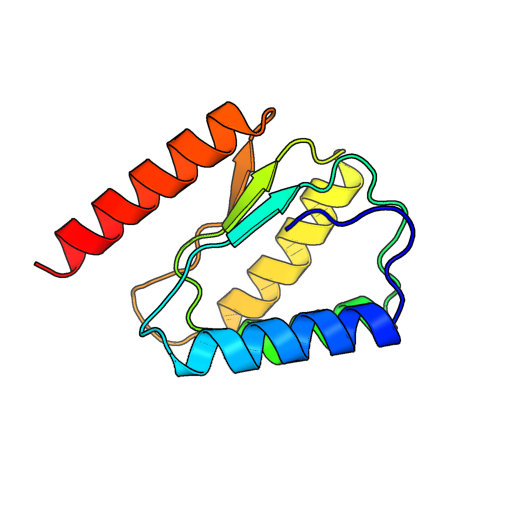80 -5.795 5.942 1.00 74.31 84 PHE A CA 1
ATOM 636 C C . PHE A 1 84 ? 13.918 -6.508 4.606 1.00 74.31 84 PHE A C 1
ATOM 638 O O . PHE A 1 84 ? 14.242 -7.696 4.607 1.00 74.31 84 PHE A O 1
ATOM 645 N N . ARG A 1 85 ? 13.761 -5.820 3.469 1.00 71.81 85 ARG A N 1
ATOM 646 C CA . ARG A 1 85 ? 13.971 -6.417 2.147 1.00 71.81 85 ARG A CA 1
ATOM 647 C C . ARG A 1 85 ? 15.451 -6.358 1.769 1.00 71.81 85 ARG A C 1
ATOM 649 O O . ARG A 1 85 ? 16.099 -5.332 1.935 1.00 71.81 85 ARG A O 1
ATOM 656 N N . LYS A 1 86 ? 15.980 -7.468 1.250 1.00 57.56 86 LYS A N 1
ATOM 657 C CA . LYS A 1 86 ? 17.341 -7.566 0.699 1.00 57.56 86 LYS A CA 1
ATOM 658 C C . LYS A 1 86 ? 17.264 -7.499 -0.833 1.00 57.56 86 LYS A C 1
ATOM 660 O O . LYS A 1 86 ? 16.488 -8.254 -1.409 1.00 57.56 86 LYS A O 1
ATOM 665 N N . GLY A 1 87 ? 18.056 -6.635 -1.475 1.00 57.94 87 GLY A N 1
ATOM 666 C CA . GLY A 1 87 ? 18.167 -6.527 -2.942 1.00 57.94 87 GLY A CA 1
ATOM 667 C C . GLY A 1 87 ? 17.984 -5.104 -3.493 1.00 57.94 87 GLY A C 1
ATOM 668 O O . GLY A 1 87 ? 17.444 -4.237 -2.810 1.00 57.94 87 GLY A O 1
ATOM 669 N N . GLU A 1 88 ? 18.444 -4.872 -4.728 1.00 53.31 88 GLU A N 1
ATOM 670 C CA . GLU A 1 88 ? 18.475 -3.552 -5.398 1.00 53.31 88 GLU A CA 1
ATOM 671 C C . GLU A 1 88 ? 17.099 -3.047 -5.864 1.00 53.31 88 GLU A C 1
ATOM 673 O O . GLU A 1 88 ? 16.914 -1.865 -6.158 1.00 53.31 88 GLU A O 1
ATOM 678 N N . GLU A 1 89 ? 16.085 -3.908 -5.884 1.00 62.31 89 GLU A N 1
ATOM 679 C CA . GLU A 1 89 ? 14.796 -3.570 -6.477 1.00 62.31 89 GLU A CA 1
ATOM 680 C C . GLU A 1 89 ? 13.786 -3.138 -5.407 1.00 62.31 89 GLU A C 1
ATOM 682 O O . GLU A 1 89 ? 12.922 -3.893 -4.956 1.00 62.31 89 GLU A O 1
ATOM 687 N N . GLY A 1 90 ? 13.933 -1.888 -4.962 1.00 76.31 90 GLY A N 1
ATOM 688 C CA . GLY A 1 90 ? 13.128 -1.306 -3.890 1.00 76.31 90 GLY A CA 1
ATOM 689 C C . GLY A 1 90 ? 11.632 -1.149 -4.207 1.00 76.31 90 GLY A C 1
ATOM 690 O O . GLY A 1 90 ? 11.180 -1.194 -5.356 1.00 76.31 90 GLY A O 1
ATOM 691 N N . ASN A 1 91 ? 10.855 -0.885 -3.153 1.00 86.50 91 ASN A N 1
ATOM 692 C CA . ASN A 1 91 ? 9.445 -0.494 -3.222 1.00 86.50 91 ASN A CA 1
ATOM 693 C C . ASN A 1 91 ? 9.316 1.018 -2.967 1.00 86.50 91 ASN A C 1
ATOM 695 O O . ASN A 1 91 ? 9.106 1.413 -1.816 1.00 86.50 91 ASN A O 1
ATOM 699 N N . PRO A 1 92 ? 9.478 1.887 -3.986 1.00 90.50 92 PRO A N 1
ATOM 700 C CA . PRO A 1 92 ? 9.244 3.312 -3.803 1.00 90.50 92 PRO A CA 1
ATOM 701 C C . PRO A 1 92 ? 7.790 3.546 -3.386 1.00 90.50 92 PRO A C 1
ATOM 703 O O . PRO A 1 92 ? 6.869 2.975 -3.969 1.00 90.50 92 PRO A O 1
ATOM 706 N N . ILE A 1 93 ? 7.609 4.394 -2.374 1.00 93.50 93 ILE A N 1
ATOM 707 C CA . ILE A 1 93 ? 6.295 4.800 -1.865 1.00 93.50 93 ILE A CA 1
ATOM 708 C C . ILE A 1 93 ? 6.048 6.225 -2.339 1.00 93.50 93 ILE A C 1
ATOM 710 O O . ILE A 1 93 ? 6.697 7.154 -1.841 1.00 93.50 93 ILE A O 1
ATOM 714 N N . LEU A 1 94 ? 5.132 6.364 -3.290 1.00 95.62 94 LEU A N 1
ATOM 715 C CA . LEU A 1 94 ? 4.718 7.625 -3.891 1.00 95.62 94 LEU A CA 1
ATOM 716 C C . LEU A 1 94 ? 3.312 7.995 -3.417 1.00 95.62 94 LEU A C 1
ATOM 718 O O . LEU A 1 94 ? 2.509 7.125 -3.073 1.00 95.62 94 LEU A O 1
ATOM 722 N N . PHE A 1 95 ? 3.022 9.291 -3.419 1.00 97.38 95 PHE A N 1
ATOM 723 C CA . PHE A 1 95 ? 1.705 9.825 -3.104 1.00 97.38 95 PHE A CA 1
ATOM 724 C C . PHE A 1 95 ? 1.170 10.572 -4.315 1.00 97.38 95 PHE A C 1
ATOM 726 O O . PHE A 1 95 ? 1.926 11.294 -4.956 1.00 97.38 95 PHE A O 1
ATOM 733 N N . ALA A 1 96 ? -0.112 10.380 -4.587 1.00 98.06 96 ALA A N 1
ATOM 734 C CA . ALA A 1 96 ? -0.862 11.085 -5.612 1.00 98.06 96 ALA A CA 1
ATOM 735 C C . ALA A 1 96 ? -2.075 11.760 -4.970 1.00 98.06 96 ALA A C 1
ATOM 737 O O . ALA A 1 96 ? -2.610 11.271 -3.965 1.00 98.06 96 ALA A O 1
ATOM 738 N N . ASP A 1 97 ? -2.523 12.857 -5.560 1.00 96.56 97 ASP A N 1
ATOM 739 C CA . ASP A 1 97 ? -3.709 13.578 -5.101 1.00 96.56 97 ASP A CA 1
ATOM 740 C C . ASP A 1 97 ? -4.985 13.100 -5.807 1.00 96.56 97 ASP A C 1
ATOM 742 O O . ASP A 1 97 ? -6.082 13.391 -5.339 1.00 96.56 97 ASP A O 1
ATOM 746 N N . SER A 1 98 ? -4.849 12.310 -6.880 1.00 96.81 98 SER A N 1
ATOM 747 C CA . SER A 1 98 ? -5.958 11.651 -7.577 1.00 96.81 98 SER A CA 1
ATOM 748 C C . SER A 1 98 ? -5.642 10.198 -7.939 1.00 96.81 98 SER A C 1
ATOM 750 O O . SER A 1 98 ? -4.486 9.768 -7.978 1.00 96.81 98 SER A O 1
ATOM 752 N N . GLU A 1 99 ? -6.678 9.417 -8.247 1.00 96.38 99 GLU A N 1
ATOM 753 C CA . GLU A 1 99 ? -6.502 8.059 -8.766 1.00 96.38 99 GLU A CA 1
ATOM 754 C C . GLU A 1 99 ? -5.915 8.039 -10.187 1.00 96.38 99 GLU A C 1
ATOM 756 O O . GLU A 1 99 ? -5.153 7.135 -10.524 1.00 96.38 99 GLU A O 1
ATOM 761 N N . GLU A 1 100 ? -6.226 9.040 -11.011 1.00 97.88 100 GLU A N 1
ATOM 762 C CA . GLU A 1 100 ? -5.663 9.177 -12.357 1.00 97.88 100 GLU A CA 1
ATOM 763 C C . GLU A 1 100 ? -4.146 9.383 -12.305 1.00 97.88 100 GLU A C 1
ATOM 765 O O . GLU A 1 100 ? -3.388 8.636 -12.928 1.00 97.88 100 GLU A O 1
ATOM 770 N N . GLU A 1 101 ? -3.690 10.325 -11.478 1.00 98.25 101 GLU A N 1
ATOM 771 C CA . GLU A 1 101 ? -2.265 10.539 -11.228 1.00 98.25 101 GLU A CA 1
ATOM 772 C C . GLU A 1 101 ? -1.611 9.273 -10.657 1.00 98.25 101 GLU A C 1
ATOM 774 O O . GLU A 1 101 ? -0.511 8.891 -11.062 1.00 98.25 101 GLU A O 1
ATOM 779 N N . ALA A 1 102 ? -2.306 8.562 -9.766 1.00 98.00 102 ALA A N 1
ATOM 780 C CA . ALA A 1 102 ? -1.790 7.328 -9.194 1.00 98.00 102 ALA A CA 1
ATOM 781 C C . ALA A 1 102 ? -1.548 6.239 -10.246 1.00 98.00 102 ALA A C 1
ATOM 783 O O . ALA A 1 102 ? -0.526 5.547 -10.198 1.00 98.00 102 ALA A O 1
ATOM 784 N N . ARG A 1 103 ? -2.464 6.113 -11.213 1.00 97.62 103 ARG A N 1
ATOM 785 C CA . ARG A 1 103 ? -2.324 5.209 -12.361 1.00 97.62 103 ARG A CA 1
ATOM 786 C C . ARG A 1 103 ? -1.151 5.631 -13.245 1.00 97.62 103 ARG A C 1
ATOM 788 O O . ARG A 1 103 ? -0.309 4.797 -13.563 1.00 97.62 103 ARG A O 1
ATOM 795 N N . ALA A 1 104 ? -1.010 6.919 -13.549 1.00 98.19 104 ALA A N 1
ATOM 796 C CA . ALA A 1 104 ? 0.133 7.403 -14.323 1.00 98.19 104 ALA A CA 1
ATOM 797 C C . ALA A 1 104 ? 1.480 7.081 -13.638 1.00 98.19 104 ALA A C 1
ATOM 799 O O . ALA A 1 104 ? 2.423 6.610 -14.281 1.00 98.19 104 ALA A O 1
ATOM 800 N N . LEU A 1 105 ? 1.566 7.262 -12.315 1.00 97.75 105 LEU A N 1
ATOM 801 C CA . LEU A 1 105 ? 2.761 6.931 -11.534 1.00 97.75 105 LEU A CA 1
ATOM 802 C C . LEU A 1 105 ? 3.046 5.423 -11.495 1.00 97.75 105 LEU A C 1
ATOM 804 O O . LEU A 1 105 ? 4.210 5.023 -11.606 1.00 97.75 105 LEU A O 1
ATOM 808 N N . ILE A 1 106 ? 2.015 4.579 -11.350 1.00 96.50 106 ILE A N 1
ATOM 809 C CA . ILE A 1 106 ? 2.200 3.121 -11.325 1.00 96.50 106 ILE A CA 1
ATOM 810 C C . ILE A 1 106 ? 2.669 2.599 -12.682 1.00 96.50 106 ILE A C 1
ATOM 812 O O . ILE A 1 106 ? 3.556 1.746 -12.732 1.00 96.50 106 ILE A O 1
ATOM 816 N N . ASP A 1 107 ? 2.141 3.141 -13.779 1.00 97.19 107 ASP A N 1
ATOM 817 C CA . ASP A 1 107 ? 2.516 2.732 -15.130 1.00 97.19 107 ASP A CA 1
ATOM 818 C C . ASP A 1 107 ? 3.934 3.179 -15.483 1.00 97.19 107 ASP A C 1
ATOM 820 O O . ASP A 1 107 ? 4.721 2.370 -15.979 1.00 97.19 107 ASP A O 1
ATOM 824 N N . LYS A 1 108 ? 4.326 4.400 -15.100 1.00 96.38 108 LYS A N 1
ATOM 825 C CA . LYS A 1 108 ? 5.725 4.843 -15.196 1.00 96.38 108 LYS A CA 1
ATOM 826 C C . LYS A 1 108 ? 6.660 3.925 -14.405 1.00 96.38 108 LYS A C 1
ATOM 828 O O . LYS A 1 108 ? 7.748 3.580 -14.867 1.00 96.38 108 LYS A O 1
ATOM 833 N N . ARG A 1 109 ? 6.249 3.488 -13.209 1.00 94.56 109 ARG A N 1
ATOM 834 C CA . ARG A 1 109 ? 7.053 2.559 -12.406 1.00 94.56 109 ARG A CA 1
ATOM 835 C C . ARG A 1 109 ? 7.144 1.175 -13.053 1.00 94.56 109 ARG A C 1
ATOM 837 O O . ARG A 1 109 ? 8.224 0.588 -13.037 1.00 94.56 109 ARG A O 1
ATOM 844 N N . ARG A 1 110 ? 6.058 0.670 -13.641 1.00 94.50 110 ARG A N 1
ATOM 845 C CA . ARG A 1 110 ? 6.057 -0.583 -14.413 1.00 94.50 110 ARG A CA 1
ATOM 846 C C . ARG A 1 110 ? 7.018 -0.516 -15.596 1.00 94.50 110 ARG A C 1
ATOM 848 O O . ARG A 1 110 ? 7.753 -1.472 -15.804 1.00 94.50 110 ARG A O 1
ATOM 855 N N . GLN A 1 111 ? 7.039 0.596 -16.333 1.00 94.94 111 GLN A N 1
ATOM 856 C CA . GLN A 1 111 ? 7.983 0.814 -17.437 1.00 94.94 111 GLN A CA 1
ATOM 857 C C . GLN A 1 111 ? 9.432 0.740 -16.948 1.00 94.94 111 GLN A C 1
ATOM 859 O O . GLN A 1 111 ? 10.187 -0.091 -17.434 1.00 94.94 111 GLN A O 1
ATOM 864 N N . HIS A 1 112 ? 9.774 1.492 -15.899 1.00 91.75 112 HIS A N 1
ATOM 865 C CA . HIS A 1 112 ? 11.127 1.481 -15.337 1.00 91.75 112 HIS A CA 1
ATOM 866 C C . HIS A 1 112 ? 11.570 0.079 -14.870 1.00 91.75 112 HIS A C 1
ATOM 868 O O . HIS A 1 112 ? 12.705 -0.319 -15.105 1.00 91.75 112 HIS A O 1
ATOM 874 N N . VAL A 1 113 ? 10.688 -0.698 -14.227 1.00 90.38 113 VAL A N 1
ATOM 875 C CA . VAL A 1 113 ? 11.024 -2.075 -13.808 1.00 90.38 113 VAL A CA 1
ATOM 876 C C . VAL A 1 113 ? 11.214 -3.007 -15.009 1.00 90.38 113 VAL A C 1
ATOM 878 O O . VAL A 1 113 ? 12.078 -3.873 -14.957 1.00 90.38 113 VAL A O 1
ATOM 881 N N . ARG A 1 114 ? 10.442 -2.835 -16.090 1.00 89.94 114 ARG A N 1
ATOM 882 C CA . ARG A 1 114 ? 10.620 -3.614 -17.327 1.00 89.94 114 ARG A CA 1
ATOM 883 C C . ARG A 1 114 ? 11.947 -3.298 -18.010 1.00 89.94 114 ARG A C 1
ATOM 885 O O . ARG A 1 114 ? 12.617 -4.219 -18.445 1.00 89.94 114 ARG A O 1
ATOM 892 N N . GLU A 1 115 ? 12.313 -2.022 -18.081 1.00 89.75 115 GLU A N 1
ATOM 893 C CA . GLU A 1 115 ? 13.574 -1.567 -18.679 1.00 89.75 115 GLU A CA 1
ATOM 894 C C . GLU A 1 115 ? 14.792 -2.047 -17.886 1.00 89.75 115 GLU A C 1
ATOM 896 O O . GLU A 1 115 ? 15.778 -2.452 -18.483 1.00 89.75 115 GLU A O 1
ATOM 901 N N . ALA A 1 116 ? 14.717 -2.055 -16.552 1.00 83.50 116 ALA A N 1
ATOM 902 C CA . ALA A 1 116 ? 15.797 -2.555 -15.700 1.00 83.50 116 ALA A CA 1
ATOM 903 C C . ALA A 1 116 ? 15.966 -4.088 -15.745 1.00 83.50 116 ALA A C 1
ATOM 905 O O . ALA A 1 116 ? 16.997 -4.597 -15.314 1.00 83.50 116 ALA A O 1
ATOM 906 N N . ALA A 1 117 ? 14.950 -4.816 -16.220 1.00 77.00 117 ALA A N 1
ATOM 907 C CA . ALA A 1 117 ? 14.957 -6.274 -16.342 1.00 77.00 117 ALA A CA 1
ATOM 908 C C . ALA A 1 117 ? 15.290 -6.777 -17.762 1.00 77.00 117 ALA A C 1
ATOM 910 O O . ALA A 1 117 ? 15.349 -7.993 -17.958 1.00 77.00 117 ALA A O 1
ATOM 911 N N . ALA A 1 118 ? 15.444 -5.870 -18.735 1.00 60.88 118 ALA A N 1
ATOM 912 C CA . ALA A 1 118 ? 15.809 -6.155 -20.126 1.00 60.88 118 ALA A CA 1
ATOM 913 C C . ALA A 1 118 ? 17.331 -6.119 -20.320 1.00 60.88 118 ALA A C 1
ATOM 915 O O . ALA A 1 118 ? 17.824 -6.943 -21.122 1.00 60.88 118 ALA A O 1
#